Protein AF-A0A9N9P9L5-F1 (afdb_monomer_lite)

Organism: NCBI:txid60492

Foldseek 3Di:
DPPVVVVVVCVVVPDDDDDDPPPDVLVVVLVVQQSDPDNVSHDDPVVSVVSVVVVVVVVD

InterPro domains:
  IPR011009 Protein kinase-like domain superfamily [SSF56112] (3-57)

pLDDT: mean 91.18, std 10.69, range [49.97, 98.38]

Secondary structure (DSSP, 8-state):
---HHHHHHHHHTT--PPPPTT--HHHHHHHHHHT-SSGGGSPPHHHHHHHHHHHHHHT-

Radius of gyration: 14.51 Å; chains: 1; bounding box: 31×32×31 Å

Sequence (60 aa):
STNNYAISIRIFLGDREKMIPGTPQKYADIYTSCWSSEPEKRPKLDKILTDLENLLTETT

Structure (mmCIF, N/CA/C/O backbone):
data_AF-A0A9N9P9L5-F1
#
_entry.id   AF-A0A9N9P9L5-F1
#
loop_
_atom_site.group_PDB
_atom_site.id
_atom_site.type_symbol
_atom_site.label_atom_id
_atom_site.label_alt_id
_atom_site.label_comp_id
_atom_site.label_asym_id
_atom_site.label_entity_id
_atom_site.label_seq_id
_atom_site.pdbx_PDB_ins_code
_atom_site.Cartn_x
_atom_site.Cartn_y
_atom_site.Cartn_z
_atom_site.occupancy
_atom_site.B_iso_or_equiv
_atom_site.auth_seq_id
_atom_site.auth_comp_id
_atom_site.auth_asym_id
_atom_site.auth_atom_id
_atom_site.pdbx_PDB_model_num
ATOM 1 N N . SER A 1 1 ? 7.646 -25.255 -14.884 1.00 52.66 1 SER A N 1
ATOM 2 C CA . SER A 1 1 ? 8.726 -24.423 -14.324 1.00 52.66 1 SER A CA 1
ATOM 3 C C . SER A 1 1 ? 8.302 -22.977 -14.449 1.00 52.66 1 SER A C 1
ATOM 5 O O . SER A 1 1 ? 8.182 -22.488 -15.569 1.00 52.66 1 SER A O 1
ATOM 7 N N . THR A 1 2 ? 7.949 -22.321 -13.347 1.00 60.22 2 THR A N 1
ATOM 8 C CA . THR A 1 2 ? 7.624 -20.894 -13.385 1.00 60.22 2 THR A CA 1
ATOM 9 C C . THR A 1 2 ? 8.930 -20.157 -13.625 1.00 60.22 2 THR A C 1
ATOM 11 O O . THR A 1 2 ? 9.833 -20.200 -12.797 1.00 60.22 2 THR A O 1
ATOM 14 N N . ASN A 1 3 ? 9.073 -19.561 -14.806 1.00 77.25 3 ASN A N 1
ATOM 15 C CA . ASN A 1 3 ? 10.255 -18.785 -15.139 1.00 77.25 3 ASN A CA 1
ATOM 16 C C . ASN A 1 3 ? 10.307 -17.569 -14.195 1.00 77.25 3 ASN A C 1
ATOM 18 O O . ASN A 1 3 ? 9.566 -16.607 -14.397 1.00 77.25 3 ASN A O 1
ATOM 22 N N . ASN A 1 4 ? 11.148 -17.625 -13.157 1.00 77.44 4 ASN A N 1
ATOM 23 C CA . ASN A 1 4 ? 11.307 -16.553 -12.165 1.00 77.44 4 ASN A CA 1
ATOM 24 C C . ASN A 1 4 ? 11.608 -15.198 -12.829 1.00 77.44 4 ASN A C 1
ATOM 26 O O . ASN A 1 4 ? 11.130 -14.166 -12.364 1.00 77.44 4 ASN A O 1
ATOM 30 N N . TYR A 1 5 ? 12.291 -15.208 -13.977 1.00 85.25 5 TYR A N 1
ATOM 31 C CA . TYR A 1 5 ? 12.566 -14.015 -14.776 1.00 85.25 5 TYR A CA 1
ATOM 32 C C . TYR A 1 5 ? 11.286 -13.336 -15.281 1.00 85.25 5 TYR A C 1
ATOM 34 O O . TYR A 1 5 ? 11.180 -12.112 -15.269 1.00 85.25 5 TYR A O 1
ATOM 42 N N . ALA A 1 6 ? 10.278 -14.118 -15.675 1.00 91.50 6 ALA A N 1
ATOM 43 C CA . ALA A 1 6 ? 9.009 -13.579 -16.151 1.00 91.50 6 ALA A CA 1
ATOM 44 C C . ALA A 1 6 ? 8.227 -12.874 -15.030 1.00 91.50 6 ALA A C 1
ATOM 46 O O . ALA A 1 6 ? 7.536 -11.895 -15.296 1.00 91.50 6 ALA A O 1
ATOM 47 N N . ILE A 1 7 ? 8.335 -13.349 -13.784 1.00 90.81 7 ILE A N 1
ATOM 48 C CA . ILE A 1 7 ? 7.713 -12.695 -12.622 1.00 90.81 7 ILE A CA 1
ATOM 49 C C . ILE A 1 7 ? 8.409 -11.364 -12.334 1.00 90.81 7 ILE A C 1
ATOM 51 O O . ILE A 1 7 ? 7.735 -10.345 -12.203 1.00 90.81 7 ILE A O 1
ATOM 55 N N . SER A 1 8 ? 9.743 -11.354 -12.284 1.00 91.25 8 SER A N 1
ATOM 56 C CA . SER A 1 8 ? 10.516 -10.137 -12.022 1.00 91.25 8 SER A CA 1
ATOM 57 C C . SER A 1 8 ? 10.254 -9.045 -13.061 1.00 91.25 8 SER A C 1
ATOM 59 O O . SER A 1 8 ? 10.073 -7.890 -12.685 1.00 91.25 8 SER A O 1
ATOM 61 N N . ILE A 1 9 ? 10.160 -9.408 -14.348 1.00 93.31 9 ILE A N 1
ATOM 62 C CA . ILE A 1 9 ? 9.831 -8.463 -15.427 1.00 93.31 9 ILE A CA 1
ATOM 63 C C . ILE A 1 9 ? 8.437 -7.860 -15.225 1.00 93.31 9 ILE A C 1
ATOM 65 O O . ILE A 1 9 ? 8.286 -6.647 -15.310 1.00 93.31 9 ILE A O 1
ATOM 69 N N . ARG A 1 10 ? 7.423 -8.676 -14.915 1.00 93.31 10 ARG A N 1
ATOM 70 C CA . ARG A 1 10 ? 6.060 -8.183 -14.667 1.00 93.31 10 ARG A CA 1
ATOM 71 C C . ARG A 1 10 ? 6.004 -7.194 -13.502 1.00 93.31 10 ARG A C 1
ATOM 73 O O . ARG A 1 10 ? 5.457 -6.107 -13.646 1.00 93.31 10 ARG A O 1
ATOM 80 N N . ILE A 1 11 ? 6.644 -7.523 -12.378 1.00 91.94 11 ILE A N 1
ATOM 81 C CA . ILE A 1 11 ? 6.706 -6.636 -11.204 1.00 91.94 11 ILE A CA 1
ATOM 82 C C . ILE A 1 11 ? 7.417 -5.317 -11.541 1.00 91.94 11 ILE A C 1
ATOM 84 O O . ILE A 1 11 ? 6.951 -4.255 -11.117 1.00 91.94 11 ILE A O 1
ATOM 88 N N . PHE A 1 12 ? 8.513 -5.385 -12.308 1.00 90.06 12 PHE A N 1
ATOM 89 C CA . PHE A 1 12 ? 9.254 -4.216 -12.790 1.00 90.06 12 PHE A CA 1
ATOM 90 C C . PHE A 1 12 ? 8.401 -3.322 -13.700 1.00 90.06 12 PHE A C 1
ATOM 92 O O . PHE A 1 12 ? 8.454 -2.104 -13.572 1.00 90.06 12 PHE A O 1
ATOM 99 N N . LEU A 1 13 ? 7.568 -3.916 -14.560 1.00 93.25 13 LEU A N 1
ATOM 100 C CA . LEU A 1 13 ? 6.622 -3.198 -15.423 1.00 93.25 13 LEU A CA 1
ATOM 101 C C . LEU A 1 13 ? 5.398 -2.642 -14.676 1.00 93.25 13 LEU A C 1
ATOM 103 O O . LEU A 1 13 ? 4.561 -1.984 -15.287 1.00 93.25 13 LEU A O 1
ATOM 107 N N . GLY A 1 14 ? 5.302 -2.865 -13.364 1.00 91.81 14 GLY A N 1
ATOM 108 C CA . GLY A 1 14 ? 4.231 -2.323 -12.532 1.00 91.81 14 GLY A CA 1
ATOM 109 C C . GLY A 1 14 ? 3.054 -3.270 -12.315 1.00 91.81 14 GLY A C 1
ATOM 110 O O . GLY A 1 14 ? 2.089 -2.864 -11.672 1.00 91.81 14 GLY A O 1
ATOM 111 N N . ASP A 1 15 ? 3.131 -4.528 -12.762 1.00 93.88 15 ASP A N 1
ATOM 112 C CA . ASP A 1 15 ? 2.081 -5.501 -12.465 1.00 93.88 15 ASP A CA 1
ATOM 113 C C . ASP A 1 15 ? 1.971 -5.698 -10.947 1.00 93.88 15 ASP A C 1
ATOM 115 O O . ASP A 1 15 ? 2.964 -5.929 -10.241 1.00 93.88 15 ASP A O 1
ATOM 119 N N . ARG A 1 16 ? 0.738 -5.609 -10.448 1.00 94.19 16 ARG A N 1
ATOM 120 C CA . ARG A 1 16 ? 0.336 -5.899 -9.069 1.00 94.19 16 ARG A CA 1
ATOM 121 C C . ARG A 1 16 ? -0.878 -6.816 -9.088 1.00 94.19 16 ARG A C 1
ATOM 123 O O . ARG A 1 16 ? -1.508 -7.017 -10.129 1.00 94.19 16 ARG A O 1
ATOM 130 N N . GLU A 1 17 ? -1.182 -7.413 -7.946 1.00 92.50 17 GLU A N 1
ATOM 131 C CA . GLU A 1 17 ? -2.407 -8.195 -7.806 1.00 92.50 17 GLU A CA 1
ATOM 132 C C . GLU A 1 17 ? -3.649 -7.327 -8.049 1.00 92.50 17 GLU A C 1
ATOM 134 O O . GLU A 1 17 ? -3.658 -6.117 -7.817 1.00 92.50 17 GLU A O 1
ATOM 139 N N . LYS A 1 18 ? -4.713 -7.960 -8.544 1.00 93.38 18 LYS A N 1
ATOM 140 C CA . LYS A 1 18 ? -6.019 -7.313 -8.664 1.00 93.38 18 LYS A CA 1
ATOM 141 C C . LYS A 1 18 ? -6.717 -7.384 -7.314 1.00 93.38 18 LYS A C 1
ATOM 143 O O . LYS A 1 18 ? -6.677 -8.429 -6.668 1.00 93.38 18 LYS A O 1
ATOM 148 N N . MET A 1 19 ? -7.394 -6.302 -6.933 1.00 95.44 19 MET A N 1
ATOM 149 C CA . MET A 1 19 ? -8.232 -6.288 -5.736 1.00 95.44 19 MET A CA 1
ATOM 150 C C . MET A 1 19 ? -9.252 -7.430 -5.784 1.00 95.44 19 MET A C 1
ATOM 152 O O . MET A 1 19 ? -9.912 -7.647 -6.806 1.00 95.44 19 MET A O 1
ATOM 156 N N . ILE A 1 20 ? -9.371 -8.157 -4.675 1.00 96.00 20 ILE A N 1
ATOM 157 C CA . ILE A 1 20 ? -10.331 -9.249 -4.536 1.00 96.00 20 ILE A CA 1
ATOM 158 C C . ILE A 1 20 ? -11.728 -8.636 -4.323 1.00 96.00 20 ILE A C 1
ATOM 160 O O . ILE A 1 20 ? -11.878 -7.717 -3.514 1.00 96.00 20 ILE A O 1
ATOM 164 N N . PRO A 1 21 ? -12.775 -9.101 -5.031 1.00 96.44 21 PRO A N 1
ATOM 165 C CA . PRO A 1 21 ? -14.134 -8.620 -4.800 1.00 96.44 21 PRO A CA 1
ATOM 166 C C . PRO A 1 21 ? -14.555 -8.774 -3.332 1.00 96.44 21 PRO A C 1
ATOM 168 O O . PRO A 1 21 ? -14.405 -9.846 -2.750 1.00 96.44 21 PRO A O 1
ATOM 171 N N . GLY A 1 22 ? -15.093 -7.703 -2.745 1.00 94.62 22 GLY A N 1
ATOM 172 C CA . GLY A 1 22 ? -15.488 -7.662 -1.332 1.00 94.62 22 GLY A CA 1
ATOM 173 C C . GLY A 1 22 ? -14.396 -7.180 -0.372 1.00 94.62 22 GLY A C 1
ATOM 174 O O . GLY A 1 22 ? -14.689 -6.960 0.800 1.00 94.62 22 GLY A O 1
ATOM 175 N N . THR A 1 23 ? -13.163 -6.958 -0.838 1.00 94.50 23 THR A N 1
ATOM 176 C CA . THR A 1 23 ? -12.137 -6.278 -0.038 1.00 94.50 23 THR A CA 1
ATOM 177 C C . THR A 1 23 ? -12.567 -4.835 0.266 1.00 94.50 23 THR A C 1
ATOM 179 O O . THR A 1 23 ? -12.936 -4.112 -0.663 1.00 94.50 23 THR A O 1
ATOM 182 N N . PRO A 1 24 ? -12.506 -4.375 1.533 1.00 94.62 24 PRO A N 1
ATOM 183 C CA . PRO A 1 24 ? -12.768 -2.978 1.865 1.00 94.62 24 PRO A CA 1
ATOM 184 C C . PRO A 1 24 ? -11.818 -2.045 1.110 1.00 94.62 24 PRO A C 1
ATOM 186 O O . PRO A 1 24 ? -10.603 -2.238 1.155 1.00 94.62 24 PRO A O 1
ATOM 189 N N . GLN A 1 25 ? -12.353 -1.003 0.466 1.00 94.81 25 GLN A N 1
ATOM 190 C CA . GLN A 1 25 ? -11.551 -0.081 -0.351 1.00 94.81 25 GLN A CA 1
ATOM 191 C C . GLN A 1 25 ? -10.369 0.510 0.432 1.00 94.81 25 GLN A C 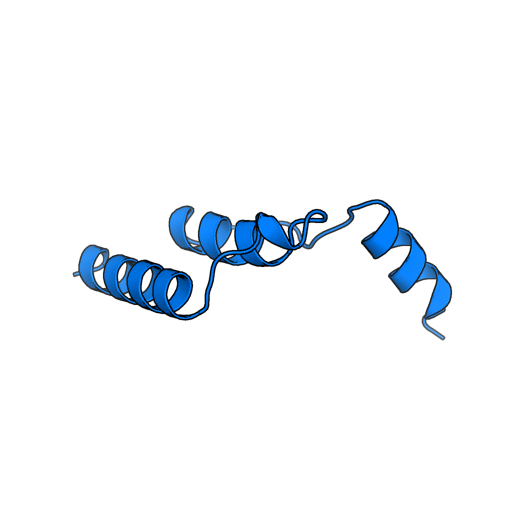1
ATOM 193 O O . GLN A 1 25 ? -9.250 0.524 -0.060 1.00 94.81 25 GLN A O 1
ATOM 198 N N . LYS A 1 26 ? -10.588 0.891 1.696 1.00 94.81 26 LYS A N 1
ATOM 199 C CA . LYS A 1 26 ? -9.533 1.418 2.574 1.00 94.81 26 LYS A CA 1
ATOM 200 C C . LYS A 1 26 ? -8.391 0.425 2.803 1.00 94.81 26 LYS A C 1
ATOM 202 O O . LYS A 1 26 ? -7.234 0.826 2.809 1.00 94.81 26 LYS A O 1
ATOM 207 N N . TYR A 1 27 ? -8.688 -0.869 2.936 1.00 95.94 27 TYR A N 1
ATOM 208 C CA . TYR A 1 27 ? -7.647 -1.896 3.019 1.00 95.94 27 TYR A CA 1
ATOM 209 C C . TYR A 1 27 ? -6.858 -1.999 1.710 1.00 95.94 27 TYR A C 1
ATOM 211 O O . TYR A 1 27 ? -5.630 -2.108 1.732 1.00 95.94 27 TYR A O 1
ATOM 219 N N . ALA A 1 28 ? -7.561 -1.916 0.575 1.00 96.38 28 ALA A N 1
ATOM 220 C CA . ALA A 1 28 ? -6.936 -1.918 -0.740 1.00 96.38 28 ALA A CA 1
ATOM 221 C C . ALA A 1 28 ? -6.002 -0.728 -0.953 1.00 96.38 28 ALA A C 1
ATOM 223 O O . ALA A 1 28 ? -4.895 -0.896 -1.469 1.00 96.38 28 ALA A O 1
ATOM 224 N N . ASP A 1 29 ? -6.401 0.449 -0.486 1.00 95.81 29 ASP A N 1
ATOM 225 C CA . ASP A 1 29 ? -5.585 1.656 -0.552 1.00 95.81 29 ASP A CA 1
ATOM 226 C C . ASP A 1 29 ? -4.309 1.516 0.302 1.00 95.81 29 ASP A C 1
ATOM 228 O O . ASP A 1 29 ? -3.223 1.887 -0.155 1.00 95.81 29 ASP A O 1
ATOM 232 N N . ILE A 1 30 ? -4.404 0.898 1.493 1.00 97.06 30 ILE A N 1
ATOM 233 C CA . ILE A 1 30 ? -3.250 0.622 2.369 1.00 97.06 30 ILE A CA 1
ATOM 234 C C . ILE A 1 30 ? -2.220 -0.235 1.631 1.00 97.06 30 I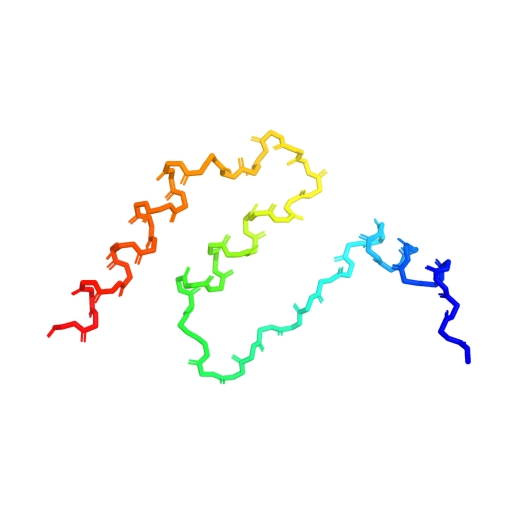LE A C 1
ATOM 236 O O . ILE A 1 30 ? -1.095 0.224 1.416 1.00 97.06 30 ILE A O 1
ATOM 240 N N . TYR A 1 31 ? -2.577 -1.450 1.196 1.00 96.06 31 TYR A N 1
ATOM 241 C CA . TYR A 1 31 ? -1.587 -2.323 0.556 1.00 96.06 31 TYR A CA 1
ATOM 242 C C . TYR A 1 31 ? -1.105 -1.753 -0.787 1.00 96.06 31 TYR A C 1
ATOM 244 O O . TYR A 1 31 ? 0.056 -1.946 -1.154 1.00 96.06 31 TYR A O 1
ATOM 252 N N . THR A 1 32 ? -1.952 -0.990 -1.493 1.00 95.75 32 THR A N 1
ATOM 253 C CA . THR A 1 32 ? -1.571 -0.379 -2.770 1.00 95.75 32 THR A CA 1
ATOM 254 C C . THR A 1 32 ? -0.508 0.70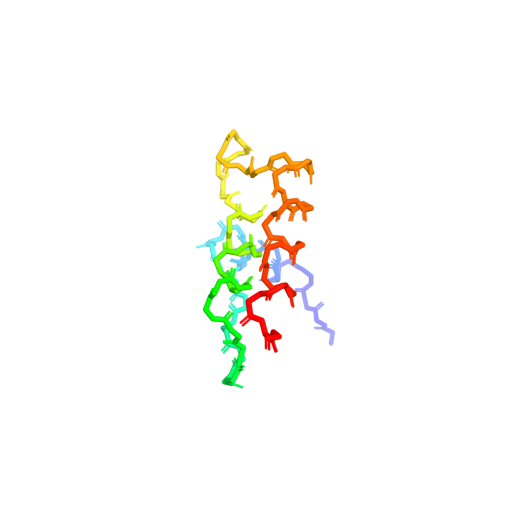3 -2.587 1.00 95.75 32 THR A C 1
ATOM 256 O O . THR A 1 32 ? 0.409 0.827 -3.400 1.00 95.75 32 THR A O 1
ATOM 259 N N . SER A 1 33 ? -0.570 1.459 -1.491 1.00 96.19 33 SER A N 1
ATOM 260 C CA . SER A 1 33 ? 0.451 2.459 -1.160 1.00 96.19 33 SER A CA 1
ATOM 261 C C . SER A 1 33 ? 1.800 1.830 -0.767 1.00 96.19 33 SER A C 1
ATOM 263 O O . SER A 1 33 ? 2.862 2.369 -1.094 1.00 96.19 33 SER A O 1
ATOM 265 N N . CYS A 1 34 ? 1.786 0.645 -0.145 1.00 96.81 34 CYS A N 1
ATOM 266 C CA . CYS A 1 34 ? 2.987 -0.066 0.308 1.00 96.81 34 CYS A CA 1
ATOM 267 C C . CYS A 1 34 ? 3.928 -0.497 -0.826 1.00 96.81 34 CYS A C 1
ATOM 269 O O . CYS A 1 34 ? 5.139 -0.579 -0.618 1.00 96.81 34 CYS A O 1
ATOM 271 N N . TRP A 1 35 ? 3.413 -0.758 -2.028 1.00 94.06 35 TRP A N 1
ATOM 272 C CA . TRP A 1 35 ? 4.210 -1.253 -3.158 1.00 94.06 35 TRP A CA 1
ATOM 273 C C . TRP A 1 35 ? 4.454 -0.217 -4.263 1.00 94.06 35 TRP A C 1
ATOM 275 O O . TRP A 1 35 ? 4.673 -0.592 -5.425 1.00 94.06 35 TRP A O 1
ATOM 285 N N . SER A 1 36 ? 4.423 1.073 -3.909 1.00 93.69 36 SER A N 1
ATOM 286 C CA . SER A 1 36 ? 4.823 2.166 -4.802 1.00 93.69 36 SER A CA 1
ATOM 287 C C . SER A 1 36 ? 6.200 1.898 -5.429 1.00 93.69 36 SER A C 1
ATOM 289 O O . SER A 1 36 ? 7.135 1.432 -4.756 1.00 93.69 36 SER A O 1
ATOM 291 N N . SER A 1 37 ? 6.329 2.199 -6.725 1.00 91.31 37 SER A N 1
ATOM 292 C CA . SER A 1 37 ? 7.602 2.149 -7.459 1.00 91.31 37 SER A CA 1
ATOM 293 C C . SER A 1 37 ? 8.617 3.160 -6.928 1.00 91.31 37 SER A C 1
ATOM 295 O O . SER A 1 37 ? 9.813 2.911 -7.013 1.00 91.31 37 SER A O 1
ATOM 297 N N . GLU A 1 38 ? 8.134 4.256 -6.345 1.00 94.12 38 GLU A N 1
ATOM 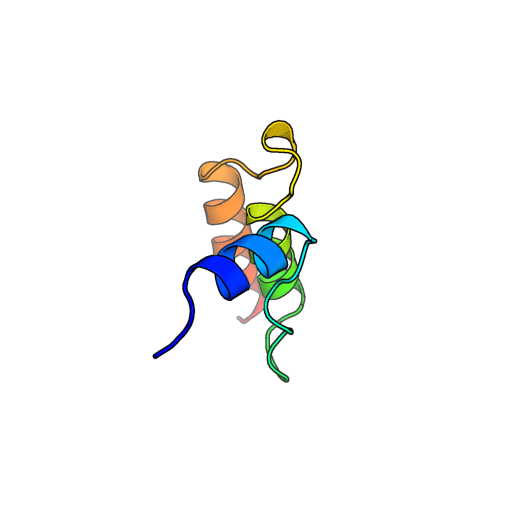298 C CA . GLU A 1 38 ? 8.915 5.293 -5.667 1.00 94.12 38 GLU A CA 1
ATOM 299 C C . GLU A 1 38 ? 9.009 4.957 -4.167 1.00 94.12 38 GLU A C 1
ATOM 301 O O . GLU A 1 38 ? 7.980 5.007 -3.476 1.00 94.12 38 GLU A O 1
ATOM 306 N N . PRO A 1 39 ? 10.190 4.558 -3.649 1.00 94.31 39 PRO A N 1
ATOM 307 C CA . PRO A 1 39 ? 10.361 4.134 -2.257 1.00 94.31 39 PRO A CA 1
ATOM 308 C C . PRO A 1 39 ? 9.921 5.174 -1.221 1.00 94.31 39 PRO A C 1
ATOM 310 O O . PRO A 1 39 ? 9.349 4.815 -0.197 1.00 94.31 39 PRO A O 1
ATOM 313 N N . GLU A 1 40 ? 10.141 6.453 -1.498 1.00 96.94 40 GLU A N 1
ATOM 314 C CA . GLU A 1 40 ? 9.783 7.602 -0.667 1.00 96.94 40 GLU A CA 1
ATOM 315 C C . GLU A 1 40 ? 8.271 7.816 -0.537 1.00 96.94 40 GLU A C 1
ATOM 317 O O . GLU A 1 40 ? 7.820 8.425 0.431 1.00 96.94 40 GLU A O 1
ATOM 322 N N . LYS A 1 41 ? 7.482 7.294 -1.484 1.00 96.25 41 LYS A N 1
ATOM 323 C CA . LYS A 1 41 ? 6.014 7.331 -1.435 1.00 96.25 41 LYS A CA 1
ATOM 324 C C . LYS A 1 41 ? 5.420 6.194 -0.606 1.00 96.25 41 LYS A C 1
ATOM 326 O O . LYS A 1 41 ? 4.216 6.198 -0.359 1.00 96.25 41 LYS A O 1
ATOM 331 N N . ARG A 1 42 ? 6.225 5.209 -0.193 1.00 97.81 42 ARG A N 1
AT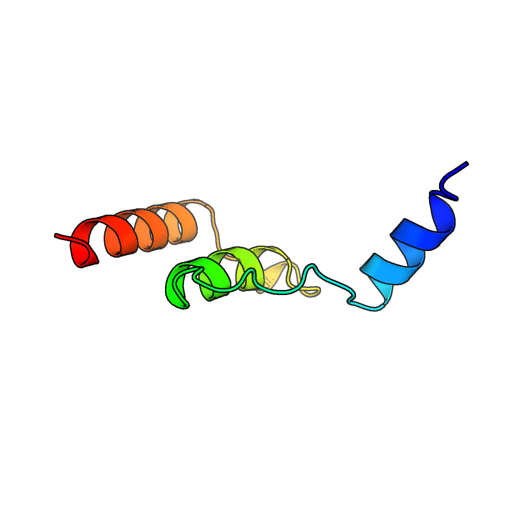OM 332 C CA . ARG A 1 42 ? 5.736 4.102 0.633 1.00 97.81 42 ARG A CA 1
ATOM 333 C C . ARG A 1 42 ? 5.460 4.612 2.048 1.00 97.81 42 ARG A C 1
ATOM 335 O O . ARG A 1 42 ? 6.295 5.329 2.608 1.00 97.81 42 ARG A O 1
ATOM 342 N N . PRO A 1 43 ? 4.316 4.254 2.649 1.00 98.06 43 PRO A N 1
ATOM 343 C CA . PRO A 1 43 ? 4.025 4.638 4.016 1.00 98.06 43 PRO A CA 1
ATOM 344 C C . PRO A 1 43 ? 5.026 3.997 4.978 1.00 98.06 43 PRO A C 1
ATOM 346 O O . PRO A 1 43 ? 5.547 2.901 4.758 1.00 98.06 43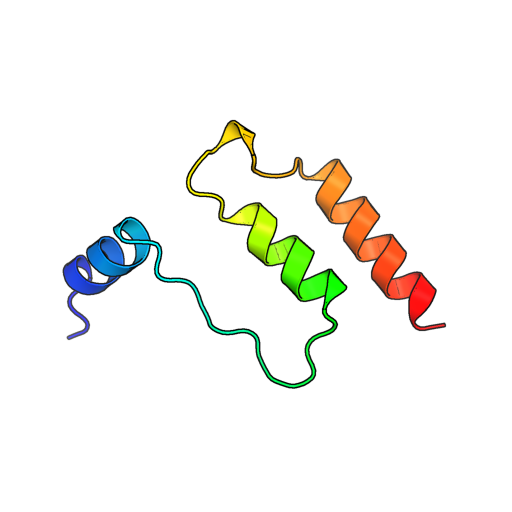 PRO A O 1
ATOM 349 N N . LYS A 1 44 ? 5.270 4.695 6.082 1.00 98.25 44 LYS A N 1
ATOM 350 C CA . LYS A 1 44 ? 5.983 4.138 7.225 1.00 98.25 44 LYS A CA 1
ATOM 351 C C . LYS A 1 44 ? 5.081 3.157 7.979 1.00 98.25 44 LYS A C 1
ATOM 353 O O . LYS A 1 44 ? 3.855 3.228 7.894 1.00 98.25 44 LYS A O 1
ATOM 358 N N . LEU A 1 45 ? 5.701 2.250 8.732 1.00 97.69 45 LEU A N 1
ATOM 359 C CA . LEU A 1 45 ? 4.989 1.208 9.475 1.00 97.69 45 LEU A CA 1
ATOM 360 C C . LEU A 1 45 ? 3.986 1.776 10.490 1.00 97.69 45 LEU A C 1
ATOM 362 O O . LEU A 1 45 ? 2.894 1.239 10.614 1.00 97.69 45 LEU A O 1
ATOM 366 N N . ASP A 1 46 ? 4.335 2.864 11.175 1.00 98.38 46 ASP A N 1
ATOM 367 C CA . ASP A 1 46 ? 3.445 3.573 12.104 1.00 98.38 46 ASP A CA 1
ATOM 368 C C . ASP A 1 46 ? 2.146 4.017 11.418 1.00 98.38 46 ASP A C 1
ATOM 370 O O . ASP A 1 46 ? 1.061 3.718 11.908 1.00 98.38 46 ASP A O 1
ATOM 374 N N . LYS A 1 47 ? 2.244 4.630 10.233 1.00 98.00 47 LYS A N 1
ATOM 375 C CA . LYS A 1 47 ? 1.075 5.013 9.437 1.00 98.00 47 LYS A CA 1
ATOM 376 C C . LYS A 1 47 ? 0.233 3.802 9.027 1.00 98.00 47 LYS A C 1
ATOM 378 O O . LYS A 1 47 ? -0.986 3.859 9.146 1.00 98.00 47 LYS A O 1
ATOM 383 N N . ILE A 1 48 ? 0.868 2.723 8.563 1.00 98.12 48 ILE A N 1
ATOM 384 C CA . ILE A 1 48 ? 0.162 1.490 8.174 1.00 98.12 48 ILE A CA 1
ATOM 385 C C . ILE A 1 48 ? -0.631 0.937 9.365 1.00 98.12 48 ILE A C 1
ATOM 387 O O . ILE A 1 48 ? -1.799 0.596 9.208 1.00 98.12 48 ILE A O 1
ATOM 391 N N . LEU A 1 49 ? -0.011 0.861 10.547 1.00 97.69 49 LEU A N 1
ATOM 392 C CA . LEU A 1 49 ? -0.659 0.365 11.763 1.00 97.69 49 LEU A CA 1
ATOM 393 C C . LEU A 1 49 ? -1.868 1.226 12.140 1.00 97.69 49 LEU A C 1
ATOM 395 O O . LEU A 1 49 ? -2.952 0.683 12.328 1.00 97.69 49 LEU A O 1
ATOM 399 N N . THR A 1 50 ? -1.716 2.553 12.157 1.00 97.50 50 THR A N 1
ATOM 400 C CA . THR A 1 50 ? -2.826 3.474 12.439 1.00 97.50 50 THR A CA 1
ATOM 401 C C . THR A 1 50 ? -3.970 3.334 11.432 1.00 97.50 50 THR A C 1
ATOM 403 O O . THR A 1 50 ? -5.134 3.299 11.825 1.00 97.50 50 THR A O 1
ATOM 406 N N . ASP A 1 51 ? -3.673 3.228 10.134 1.00 96.75 51 ASP A N 1
ATOM 407 C CA . ASP A 1 51 ? -4.707 3.075 9.103 1.00 96.75 51 ASP A CA 1
ATOM 408 C C . ASP A 1 51 ? -5.462 1.736 9.249 1.00 96.75 51 ASP A C 1
ATOM 410 O O . ASP A 1 51 ? -6.679 1.687 9.058 1.00 96.75 51 ASP A O 1
ATOM 414 N N . LEU A 1 52 ? -4.763 0.658 9.628 1.00 96.56 52 LEU A N 1
ATOM 415 C CA . LEU A 1 52 ? -5.371 -0.650 9.896 1.00 96.56 52 LEU A CA 1
ATOM 416 C C . LEU A 1 52 ? -6.242 -0.638 11.159 1.00 96.56 52 LEU A C 1
ATOM 418 O O . LEU A 1 52 ? -7.339 -1.189 11.140 1.00 96.56 52 LEU A O 1
ATOM 422 N N . GLU A 1 53 ? -5.786 -0.003 12.239 1.00 96.38 53 GLU A N 1
ATOM 423 C CA . GLU A 1 53 ? -6.566 0.156 13.474 1.00 96.38 53 GLU A CA 1
ATOM 424 C C . GLU A 1 53 ? -7.855 0.946 13.220 1.00 96.38 53 GLU A C 1
ATOM 426 O O . GLU A 1 53 ? -8.930 0.521 13.641 1.00 96.38 53 GLU A O 1
ATOM 431 N N . ASN A 1 54 ? -7.771 2.044 12.462 1.00 94.88 54 ASN A N 1
ATOM 432 C CA . ASN A 1 54 ? -8.938 2.839 12.074 1.00 94.88 54 ASN A CA 1
ATOM 433 C C . ASN A 1 54 ? -9.939 2.032 11.236 1.00 94.88 54 ASN A C 1
ATOM 435 O O . ASN A 1 54 ? -11.146 2.171 11.402 1.00 94.88 54 ASN A O 1
ATOM 439 N N . LEU A 1 55 ? -9.461 1.155 10.350 1.00 94.19 55 LEU A N 1
ATOM 440 C CA . LEU A 1 55 ? -10.350 0.309 9.558 1.00 94.19 55 LEU A CA 1
ATOM 441 C C . LEU A 1 55 ? -11.158 -0.665 10.429 1.00 94.19 55 LEU A C 1
ATOM 443 O O . LEU A 1 55 ? -12.323 -0.924 10.139 1.00 94.19 55 LEU A O 1
ATOM 447 N N . LEU A 1 56 ? -10.548 -1.200 11.489 1.00 91.38 56 LEU A N 1
ATOM 448 C CA . LEU A 1 56 ? -11.203 -2.130 12.411 1.00 91.38 56 LEU A CA 1
ATOM 449 C C . LEU A 1 56 ? -12.276 -1.440 13.263 1.00 91.38 56 LEU A C 1
ATOM 451 O O . LEU A 1 56 ? -13.308 -2.045 13.563 1.00 91.38 56 LEU A O 1
ATOM 455 N N . THR A 1 57 ? -12.054 -0.180 13.640 1.00 88.75 57 THR A N 1
ATOM 456 C CA . THR A 1 57 ? -13.010 0.587 14.450 1.00 88.75 57 THR A CA 1
ATOM 457 C C . THR A 1 57 ? -14.211 1.078 13.645 1.00 88.75 57 THR A C 1
ATOM 459 O O . THR A 1 57 ? -15.289 1.208 14.209 1.00 88.75 57 THR A O 1
ATOM 462 N N . GLU A 1 58 ? -14.074 1.272 12.332 1.00 75.94 58 GLU A N 1
ATOM 463 C CA . GLU A 1 58 ? -15.182 1.639 11.433 1.00 75.94 58 GLU A CA 1
ATOM 464 C C . GLU A 1 58 ? -16.165 0.495 11.144 1.00 75.94 58 GLU A C 1
ATOM 466 O O . GLU A 1 58 ? -17.283 0.735 10.691 1.00 75.94 58 GLU A O 1
ATOM 471 N N . THR A 1 59 ? -15.757 -0.752 11.380 1.00 58.56 59 THR A N 1
ATOM 472 C CA . THR A 1 59 ? -16.617 -1.940 11.248 1.00 58.56 59 THR A CA 1
ATOM 473 C C . THR A 1 59 ? -17.448 -2.258 12.498 1.00 58.56 59 THR A C 1
ATOM 475 O O . THR A 1 59 ? -18.159 -3.265 12.493 1.00 58.56 59 THR A O 1
ATOM 478 N N . THR A 1 60 ? -17.368 -1.428 13.546 1.00 49.97 60 THR A N 1
ATOM 479 C CA . THR A 1 60 ? -18.179 -1.532 14.777 1.00 49.97 60 THR A CA 1
ATOM 480 C C . THR A 1 60 ? -19.280 -0.479 14.778 1.00 49.97 60 THR A C 1
ATOM 482 O O . THR A 1 60 ? -20.428 -0.840 15.118 1.00 49.97 60 THR A O 1
#